Protein AF-X1G9X1-F1 (afdb_monomer_lite)

Foldseek 3Di:
DDPLVVLLVVLVVLLVVLCVVLVVDPDPVSVVVSNVRSVVSVVVNVVSVVVVCVVVVVCVVCVVVD

Sequence (66 aa):
MNIFEYAMKMEKDGEEYYRQLAQQTTNKGLQTILTMLADEEVKHYNAISAIKNIPEIIERTFKHLR

Organism: NCBI:txid412755

pLDDT: mean 93.47, std 8.68, range [60.53, 98.88]

Secondary structure (DSSP, 8-state):
--HHHHHHHHHHHHHHHHHHHHHH---HHHHHHHHHHHHHHHHHHHHHHHHHHHHHHHHHHHTT--

Radius of gyration: 16.98 Å; chains: 1; bounding box: 34×17×53 Å

InterPro domains:
  IPR003251 Rubrerythrin, diiron-binding domain [PF02915] (3-48)
  IPR009078 Ferritin-like superfamily [SSF47240] (1-51)
  IPR012347 Ferritin-like [G3DSA:1.20.1260.10] (1-64)

Structure (mmCIF, N/CA/C/O backbone):
data_AF-X1G9X1-F1
#
_entry.id   AF-X1G9X1-F1
#
loop_
_atom_site.group_PDB
_atom_site.id
_atom_site.type_symbol
_atom_site.label_atom_id
_atom_site.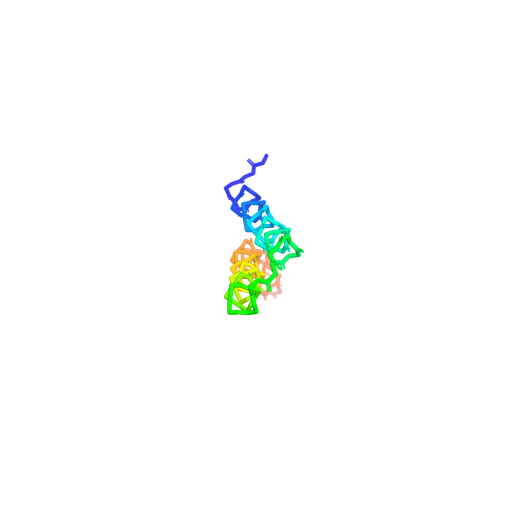label_alt_id
_atom_site.label_comp_id
_atom_site.label_asym_id
_atom_site.label_entity_id
_atom_site.label_seq_id
_atom_site.pdbx_PDB_ins_code
_atom_site.Cartn_x
_atom_site.Cartn_y
_atom_site.Cartn_z
_atom_site.occupancy
_atom_site.B_iso_or_equiv
_atom_site.auth_seq_id
_atom_site.auth_comp_id
_atom_site.auth_asym_id
_atom_site.auth_atom_id
_atom_site.pdbx_PDB_model_num
ATOM 1 N N . MET A 1 1 ? 20.366 -2.432 -4.749 1.00 70.62 1 MET A N 1
ATOM 2 C CA . MET A 1 1 ? 19.022 -1.838 -4.822 1.00 70.62 1 MET A CA 1
ATOM 3 C C . MET A 1 1 ? 19.072 -0.676 -5.798 1.00 70.62 1 MET A C 1
ATOM 5 O O . MET A 1 1 ? 19.845 0.246 -5.563 1.00 70.62 1 MET A O 1
ATOM 9 N N . ASN A 1 2 ? 18.355 -0.758 -6.920 1.00 92.50 2 ASN A N 1
ATOM 10 C CA . ASN A 1 2 ? 18.203 0.371 -7.853 1.00 92.50 2 ASN A CA 1
ATOM 11 C C . ASN A 1 2 ? 17.042 1.291 -7.431 1.00 92.50 2 ASN A C 1
ATOM 13 O O . ASN A 1 2 ? 16.308 0.986 -6.491 1.00 92.50 2 ASN A O 1
ATOM 17 N N . ILE A 1 3 ? 16.880 2.421 -8.128 1.00 94.88 3 ILE A N 1
ATOM 18 C CA . ILE A 1 3 ? 15.847 3.416 -7.806 1.00 94.88 3 ILE A CA 1
ATOM 19 C C . ILE A 1 3 ? 14.426 2.835 -7.864 1.00 94.88 3 ILE A C 1
ATOM 21 O O . ILE A 1 3 ? 13.603 3.164 -7.017 1.00 94.88 3 ILE A O 1
ATOM 25 N N . PHE A 1 4 ? 14.154 1.919 -8.799 1.00 95.19 4 PHE A N 1
ATOM 26 C CA . PHE A 1 4 ? 12.851 1.264 -8.905 1.00 95.19 4 PHE A CA 1
ATOM 27 C C . PHE A 1 4 ? 12.600 0.305 -7.743 1.00 95.19 4 PHE A C 1
ATOM 29 O O . PHE A 1 4 ? 11.516 0.304 -7.182 1.00 95.19 4 PHE A O 1
ATOM 36 N N . GLU A 1 5 ? 13.596 -0.487 -7.346 1.00 95.50 5 GLU A N 1
ATOM 37 C CA . GLU A 1 5 ? 13.491 -1.377 -6.182 1.00 95.50 5 GLU A CA 1
ATOM 38 C C . GLU A 1 5 ? 13.296 -0.602 -4.886 1.00 95.50 5 GLU A C 1
ATOM 40 O O . GLU A 1 5 ? 12.509 -1.024 -4.045 1.00 95.50 5 GLU A O 1
ATOM 45 N N . TYR A 1 6 ? 13.979 0.534 -4.741 1.00 97.31 6 TYR A N 1
ATOM 46 C CA . TYR A 1 6 ? 13.784 1.415 -3.599 1.00 97.31 6 TYR A CA 1
ATOM 47 C C . TYR A 1 6 ? 12.361 1.982 -3.572 1.00 97.31 6 TYR A C 1
ATOM 49 O O . TYR A 1 6 ? 11.678 1.838 -2.564 1.00 97.31 6 TYR A O 1
ATOM 57 N N . ALA A 1 7 ? 11.885 2.543 -4.689 1.00 97.75 7 ALA A N 1
ATOM 58 C CA . ALA A 1 7 ? 10.532 3.088 -4.785 1.00 97.75 7 ALA A CA 1
ATOM 59 C C . ALA A 1 7 ? 9.463 2.007 -4.540 1.00 97.75 7 ALA A C 1
ATOM 61 O O . ALA A 1 7 ? 8.584 2.188 -3.711 1.00 97.75 7 ALA A O 1
ATOM 62 N N . MET A 1 8 ? 9.599 0.825 -5.151 1.00 98.00 8 MET A N 1
ATOM 63 C CA . MET A 1 8 ? 8.704 -0.313 -4.904 1.00 98.00 8 MET A CA 1
ATOM 64 C C . MET A 1 8 ? 8.715 -0.764 -3.437 1.00 98.00 8 MET A C 1
ATOM 66 O O . MET A 1 8 ? 7.673 -1.150 -2.909 1.00 98.00 8 MET A O 1
ATOM 70 N N . LYS A 1 9 ? 9.872 -0.732 -2.761 1.00 98.25 9 LYS A N 1
ATOM 71 C CA . LYS A 1 9 ? 9.937 -1.029 -1.326 1.00 98.25 9 LYS A CA 1
ATOM 72 C C . LYS A 1 9 ? 9.185 0.027 -0.513 1.00 98.25 9 LYS A C 1
ATOM 74 O O . LYS A 1 9 ? 8.447 -0.347 0.388 1.00 98.25 9 LYS A O 1
ATOM 79 N N . MET A 1 10 ? 9.340 1.309 -0.848 1.00 98.38 10 MET A N 1
ATOM 80 C CA . MET A 1 10 ? 8.624 2.391 -0.168 1.00 98.38 10 MET A CA 1
ATOM 81 C C . MET A 1 10 ? 7.106 2.216 -0.252 1.00 98.38 10 MET A C 1
ATOM 83 O O . MET A 1 10 ? 6.449 2.316 0.778 1.00 98.38 10 MET A O 1
ATOM 87 N N . GLU A 1 11 ? 6.567 1.871 -1.426 1.00 98.69 11 GLU A N 1
ATOM 88 C CA . GLU A 1 11 ? 5.122 1.627 -1.566 1.00 98.69 11 GLU A CA 1
ATOM 89 C C . GLU A 1 11 ? 4.656 0.433 -0.718 1.00 98.69 11 GLU A C 1
ATOM 91 O O . GLU A 1 11 ? 3.600 0.477 -0.090 1.00 98.69 11 GLU A O 1
ATOM 96 N N . LYS A 1 12 ? 5.458 -0.640 -0.639 1.00 98.69 12 LYS A N 1
ATOM 97 C CA . LYS A 1 12 ? 5.129 -1.805 0.201 1.00 98.69 12 LYS A CA 1
ATOM 98 C C . LYS A 1 12 ? 5.175 -1.497 1.692 1.00 98.69 12 LYS A C 1
ATOM 100 O O . LYS A 1 12 ? 4.290 -1.934 2.424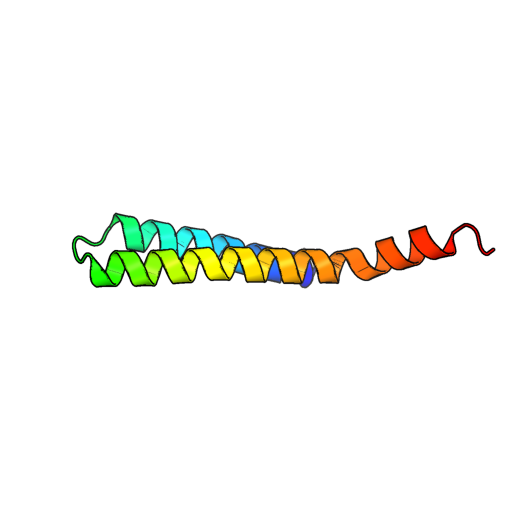 1.00 98.69 12 LYS A O 1
ATOM 105 N N . ASP A 1 13 ? 6.178 -0.744 2.127 1.00 98.69 13 ASP A N 1
ATOM 106 C CA . ASP A 1 13 ? 6.286 -0.298 3.514 1.00 98.69 13 ASP A CA 1
ATOM 107 C C . ASP A 1 13 ? 5.113 0.640 3.872 1.00 98.69 13 ASP A C 1
ATOM 109 O O . ASP A 1 13 ? 4.553 0.539 4.964 1.00 98.69 13 ASP A O 1
ATOM 113 N N . GLY A 1 14 ? 4.700 1.513 2.942 1.00 98.75 14 GLY A N 1
ATOM 114 C CA . GLY A 1 14 ? 3.533 2.391 3.080 1.00 98.75 14 GLY A CA 1
ATOM 115 C C . GLY A 1 14 ? 2.212 1.624 3.178 1.00 98.75 14 GLY A C 1
ATOM 116 O O . GLY A 1 14 ? 1.424 1.874 4.093 1.00 98.75 14 GLY A O 1
ATOM 117 N N . GLU A 1 15 ? 1.999 0.636 2.300 1.00 98.81 15 GLU A N 1
ATOM 118 C CA . GLU A 1 15 ? 0.848 -0.273 2.364 1.00 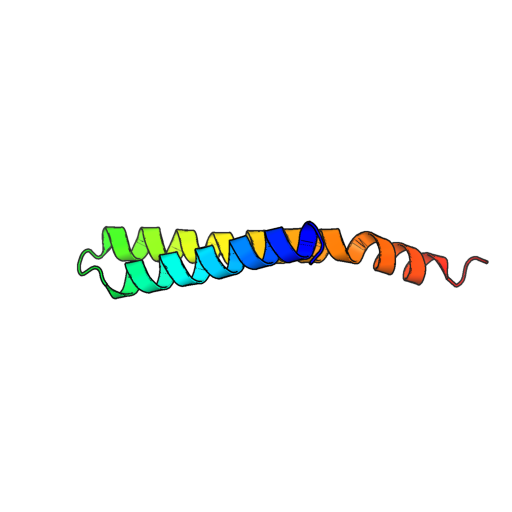98.81 15 GLU A CA 1
ATOM 119 C C . GLU A 1 15 ? 0.757 -0.922 3.750 1.00 98.81 15 GLU A C 1
ATOM 121 O O . GLU A 1 15 ? -0.277 -0.826 4.417 1.00 98.81 15 GLU A O 1
ATOM 126 N N . GLU A 1 16 ? 1.839 -1.561 4.206 1.00 98.81 16 GLU A N 1
ATOM 127 C CA . GLU A 1 16 ? 1.863 -2.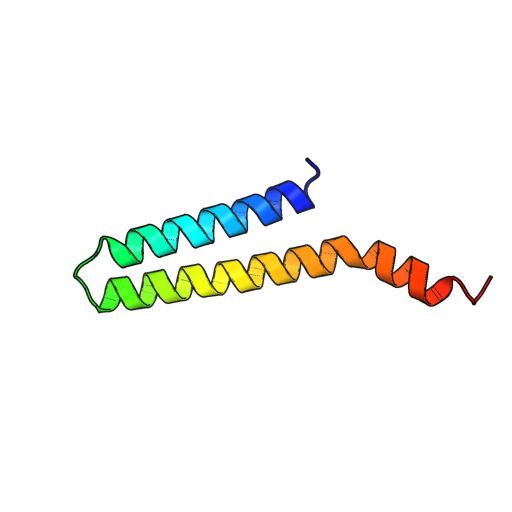250 5.495 1.00 98.81 16 GLU A CA 1
ATOM 128 C C . GLU A 1 16 ? 1.581 -1.283 6.652 1.00 98.81 16 GLU A C 1
ATOM 130 O O . GLU A 1 16 ? 0.755 -1.582 7.520 1.00 98.81 16 GLU A O 1
ATOM 135 N N . TYR A 1 17 ? 2.195 -0.099 6.634 1.00 98.81 17 TYR A N 1
ATOM 136 C CA . TYR A 1 17 ? 1.986 0.925 7.650 1.00 98.81 17 TYR A CA 1
ATOM 137 C C . TYR A 1 17 ? 0.514 1.345 7.757 1.00 98.81 17 TYR A C 1
ATOM 139 O O . TYR A 1 17 ? -0.071 1.320 8.846 1.00 98.81 17 TYR A O 1
ATOM 147 N N . TYR A 1 18 ? -0.131 1.665 6.633 1.00 98.81 18 TYR A N 1
ATOM 148 C CA . TYR A 1 18 ? -1.539 2.060 6.638 1.00 98.81 18 TYR A CA 1
ATOM 149 C C . TYR A 1 18 ? -2.474 0.913 7.039 1.00 98.81 18 TYR A C 1
ATOM 151 O O . TYR A 1 18 ? -3.438 1.146 7.776 1.00 98.81 18 TYR A O 1
ATOM 159 N N . ARG A 1 19 ? -2.175 -0.336 6.650 1.00 98.69 19 ARG A N 1
ATOM 160 C CA . ARG A 1 19 ? -2.927 -1.515 7.118 1.00 98.69 19 ARG A CA 1
ATOM 161 C C . ARG A 1 19 ? -2.828 -1.690 8.628 1.00 98.69 19 ARG A C 1
ATOM 163 O O . ARG A 1 19 ? -3.848 -1.934 9.273 1.00 98.69 19 ARG A O 1
ATOM 170 N N . GLN A 1 20 ? -1.632 -1.546 9.195 1.00 98.75 20 GLN A N 1
ATOM 171 C CA . GLN A 1 20 ? -1.423 -1.649 10.638 1.00 98.75 20 GLN A CA 1
ATOM 172 C C . GLN A 1 20 ? -2.207 -0.562 11.386 1.00 98.75 20 GLN A C 1
ATOM 174 O O . GLN A 1 20 ? -2.923 -0.870 12.339 1.00 98.75 20 GLN A O 1
ATOM 179 N N . LEU A 1 21 ? -2.166 0.691 10.921 1.00 98.62 21 LEU A N 1
ATOM 180 C CA . LEU A 1 21 ? -2.954 1.774 11.518 1.00 98.62 21 LEU A CA 1
ATOM 181 C C . LEU A 1 21 ? -4.469 1.522 11.420 1.00 98.62 21 LEU A C 1
ATOM 183 O O . LEU A 1 21 ? -5.200 1.775 12.381 1.00 98.62 21 LEU A O 1
ATOM 187 N N . ALA A 1 22 ? -4.951 0.994 10.289 1.00 98.62 22 ALA A N 1
ATOM 188 C CA . ALA A 1 22 ? -6.365 0.664 10.096 1.00 98.62 22 ALA A CA 1
ATOM 189 C C . ALA A 1 22 ? -6.858 -0.424 11.070 1.00 98.62 22 ALA A C 1
ATOM 191 O O . ALA A 1 22 ? -8.029 -0.420 11.458 1.00 98.62 22 ALA A O 1
ATOM 192 N N . GLN A 1 23 ? -5.975 -1.343 11.475 1.00 98.38 23 GLN A N 1
ATOM 193 C CA . GLN A 1 23 ? -6.265 -2.387 12.466 1.00 98.38 23 GLN A CA 1
ATOM 194 C C . GLN A 1 23 ? -6.216 -1.871 13.911 1.00 98.38 23 GLN A C 1
ATOM 196 O O . GLN A 1 23 ? -6.910 -2.402 14.773 1.00 98.38 23 GLN A O 1
ATOM 201 N N . GLN A 1 24 ? -5.413 -0.840 14.183 1.00 98.38 24 GLN A N 1
ATOM 202 C CA . GLN A 1 24 ? -5.219 -0.289 15.530 1.00 98.38 24 GLN A CA 1
ATOM 203 C C . GLN A 1 24 ? -6.278 0.751 15.931 1.00 98.38 24 GLN A C 1
ATOM 205 O O . GLN A 1 24 ? -6.413 1.071 17.111 1.00 98.38 24 GLN A O 1
ATOM 210 N N . THR A 1 25 ? -7.035 1.292 14.974 1.00 97.75 25 THR A N 1
ATOM 211 C CA . THR A 1 25 ? -8.074 2.293 15.245 1.00 97.75 25 THR A CA 1
ATOM 212 C C . THR A 1 25 ? -9.452 1.667 15.457 1.00 97.75 25 THR A C 1
ATOM 214 O O . THR A 1 25 ? -9.864 0.757 14.742 1.00 97.75 25 THR A O 1
ATOM 217 N N . THR A 1 26 ? -10.217 2.203 16.410 1.00 98.00 26 THR A N 1
ATOM 218 C CA . THR A 1 26 ? -11.635 1.850 16.616 1.00 98.00 26 THR A CA 1
ATOM 219 C C . THR A 1 26 ? -12.592 2.790 15.877 1.00 98.00 26 THR A C 1
ATOM 221 O O . THR A 1 26 ? -13.797 2.537 15.802 1.00 98.00 26 THR A O 1
ATOM 224 N N . ASN A 1 27 ? -12.077 3.885 15.307 1.00 98.62 27 ASN A N 1
ATOM 225 C CA . ASN A 1 27 ? -12.876 4.826 14.538 1.00 98.62 27 ASN A CA 1
ATOM 226 C C . ASN A 1 27 ? -13.099 4.286 13.118 1.00 98.62 27 ASN A C 1
ATOM 228 O O . ASN A 1 27 ? -12.168 4.208 12.317 1.00 98.62 27 ASN A O 1
ATOM 232 N N . LYS A 1 28 ? -14.356 3.974 12.784 1.00 98.06 28 LYS A N 1
ATOM 233 C CA . LYS A 1 28 ? -14.744 3.428 11.470 1.00 98.06 28 LYS A CA 1
ATOM 234 C C . LYS A 1 28 ? -14.369 4.334 10.290 1.00 98.06 28 LYS A C 1
ATOM 236 O O . LYS A 1 28 ? -13.991 3.835 9.232 1.00 98.06 28 LYS A O 1
ATOM 241 N N . GLY A 1 29 ? -14.463 5.653 10.463 1.00 98.44 29 GLY A N 1
ATOM 242 C CA . GLY A 1 29 ? -14.077 6.618 9.433 1.00 98.44 29 GLY A CA 1
ATOM 243 C C . GLY A 1 29 ? -12.577 6.564 9.151 1.00 98.44 29 GLY A C 1
ATOM 244 O O . GLY A 1 29 ? -12.172 6.439 7.999 1.00 98.44 29 GLY A O 1
ATOM 245 N N . LEU A 1 30 ? -11.756 6.558 10.205 1.00 98.56 30 LEU A N 1
ATOM 246 C CA . LEU A 1 30 ? -10.303 6.418 10.068 1.00 98.56 30 LEU A CA 1
ATOM 247 C C . LEU A 1 30 ? -9.910 5.064 9.479 1.00 98.56 30 LEU A C 1
ATOM 249 O O . LEU A 1 30 ? -9.074 5.027 8.584 1.00 98.56 30 LEU A O 1
ATOM 253 N N . GLN A 1 31 ? -10.539 3.970 9.913 1.00 98.75 31 GLN A N 1
ATOM 254 C CA . GLN A 1 31 ? -10.298 2.646 9.335 1.00 98.75 31 GLN A CA 1
ATOM 255 C C . GLN A 1 31 ? -10.566 2.633 7.824 1.00 98.75 31 GLN A C 1
ATOM 257 O O . GLN A 1 31 ? -9.772 2.079 7.067 1.00 98.75 31 GLN A O 1
ATOM 262 N N . THR A 1 32 ? -11.642 3.287 7.378 1.00 98.69 32 THR A N 1
ATOM 263 C CA . THR A 1 32 ? -11.986 3.399 5.951 1.00 98.69 32 THR A CA 1
ATOM 264 C C . THR A 1 32 ? -10.921 4.180 5.181 1.00 98.69 32 THR A C 1
ATOM 266 O O . THR A 1 32 ? -10.445 3.711 4.151 1.00 98.69 32 THR A O 1
ATOM 269 N N . ILE A 1 33 ? -10.505 5.343 5.694 1.00 98.81 33 ILE A N 1
ATOM 270 C CA . ILE A 1 33 ? -9.491 6.190 5.049 1.00 98.81 33 ILE A CA 1
ATOM 271 C C . ILE A 1 33 ? -8.140 5.471 4.976 1.00 98.81 33 ILE A C 1
ATOM 273 O O . ILE A 1 33 ? -7.527 5.432 3.919 1.00 98.81 33 ILE A O 1
ATOM 277 N N . LEU A 1 34 ? -7.687 4.866 6.074 1.00 98.88 34 LEU A N 1
ATOM 278 C CA . LEU A 1 34 ? -6.401 4.163 6.126 1.00 98.88 34 LEU A CA 1
ATOM 279 C C . LEU A 1 34 ? -6.391 2.925 5.219 1.00 98.88 34 LEU A C 1
ATOM 281 O O . LEU A 1 34 ? -5.395 2.654 4.557 1.00 98.88 34 LEU A O 1
ATOM 285 N N . THR A 1 35 ? -7.512 2.204 5.132 1.00 98.81 35 THR A N 1
ATOM 286 C CA . THR A 1 35 ? -7.661 1.083 4.190 1.00 98.81 35 THR A CA 1
ATOM 287 C C . THR A 1 35 ? -7.569 1.567 2.744 1.00 98.81 35 THR A C 1
ATOM 289 O O . THR A 1 35 ? -6.842 0.964 1.962 1.00 98.81 35 THR A O 1
ATOM 292 N N . MET A 1 36 ? -8.244 2.673 2.415 1.00 98.81 36 MET A N 1
ATOM 293 C CA . MET A 1 36 ? -8.175 3.292 1.089 1.00 98.81 36 MET A CA 1
ATOM 294 C C . MET A 1 36 ? -6.746 3.733 0.743 1.00 98.81 36 MET A C 1
ATOM 296 O O . MET A 1 36 ? -6.284 3.440 -0.352 1.00 98.81 36 MET A O 1
ATOM 300 N N . LEU A 1 37 ? -6.022 4.365 1.674 1.00 98.81 37 LEU A N 1
ATOM 301 C CA . LEU A 1 37 ? -4.622 4.750 1.456 1.00 98.81 37 LEU A CA 1
ATOM 302 C C . LEU A 1 37 ? -3.735 3.530 1.179 1.00 98.81 37 LEU A C 1
ATOM 304 O O . LEU A 1 37 ? -2.995 3.532 0.204 1.00 98.81 37 LEU A O 1
ATOM 308 N N . ALA A 1 38 ? -3.867 2.458 1.967 1.00 98.81 38 ALA A N 1
ATOM 309 C CA . ALA A 1 38 ? -3.137 1.216 1.714 1.00 98.81 38 ALA A CA 1
ATOM 310 C C . ALA A 1 38 ? -3.446 0.616 0.327 1.00 98.81 38 ALA A C 1
ATOM 312 O O . ALA A 1 38 ? -2.549 0.091 -0.329 1.00 98.81 38 ALA A O 1
ATOM 313 N N . ASP A 1 39 ? -4.702 0.691 -0.129 1.00 98.81 39 ASP A N 1
ATOM 314 C CA . ASP A 1 39 ? -5.099 0.220 -1.463 1.00 98.81 39 ASP A CA 1
ATOM 315 C C . ASP A 1 39 ? -4.472 1.064 -2.589 1.00 98.81 39 ASP A C 1
ATOM 317 O O . ASP A 1 39 ? -4.137 0.518 -3.644 1.00 98.81 39 ASP A O 1
ATOM 321 N N . GLU A 1 40 ? -4.293 2.375 -2.387 1.00 98.75 40 GLU A N 1
ATOM 322 C CA . GLU A 1 40 ? -3.600 3.241 -3.351 1.00 98.75 40 GLU A CA 1
ATOM 323 C C . GLU A 1 40 ? -2.106 2.901 -3.458 1.00 98.75 40 GLU A C 1
ATOM 325 O O . GLU A 1 40 ? -1.597 2.815 -4.578 1.00 98.75 40 GLU A O 1
ATOM 330 N N . GLU A 1 41 ? -1.423 2.573 -2.355 1.00 98.75 41 GLU A N 1
ATOM 331 C CA . GLU A 1 41 ? -0.002 2.179 -2.418 1.00 98.75 41 GLU A CA 1
ATOM 332 C C . GLU A 1 41 ? 0.216 0.891 -3.230 1.00 98.75 41 GLU A C 1
ATOM 334 O O . GLU A 1 41 ? 1.204 0.751 -3.956 1.00 98.75 41 GLU A O 1
ATOM 339 N N . VAL A 1 42 ? -0.753 -0.034 -3.231 1.00 98.75 42 VAL A N 1
ATOM 340 C CA . VAL A 1 42 ? -0.718 -1.206 -4.126 1.00 98.75 42 VAL A CA 1
ATOM 341 C C . VAL A 1 42 ? -0.760 -0.780 -5.598 1.00 98.75 42 VAL A C 1
ATOM 343 O O . VAL A 1 42 ? -0.067 -1.364 -6.439 1.00 98.75 42 VAL A O 1
ATOM 346 N N . LYS A 1 43 ? -1.554 0.241 -5.940 1.00 98.56 43 LYS A N 1
ATOM 347 C CA . LYS A 1 43 ? -1.622 0.766 -7.313 1.00 98.56 43 LYS A CA 1
ATOM 348 C C . LYS A 1 43 ? -0.322 1.464 -7.698 1.00 98.56 43 LYS A C 1
ATOM 350 O O . LYS A 1 43 ? 0.167 1.226 -8.804 1.00 98.56 43 LYS A O 1
ATOM 355 N N . HIS A 1 44 ? 0.262 2.256 -6.799 1.00 98.56 44 HIS A N 1
ATOM 356 C CA . HIS A 1 44 ? 1.563 2.894 -7.014 1.00 98.56 44 HIS A CA 1
ATOM 357 C C . HIS A 1 44 ? 2.668 1.857 -7.239 1.00 98.56 44 HIS A C 1
ATOM 359 O O . HIS A 1 44 ? 3.396 1.937 -8.232 1.00 98.56 44 HIS A O 1
ATOM 365 N N . TYR A 1 45 ? 2.722 0.811 -6.408 1.00 98.50 45 TYR A N 1
ATOM 366 C CA . TYR A 1 45 ? 3.657 -0.303 -6.575 1.00 98.50 45 TYR A CA 1
ATOM 367 C C . TYR A 1 45 ? 3.549 -0.933 -7.968 1.00 98.50 45 TYR A C 1
ATOM 369 O O . TYR A 1 45 ? 4.555 -1.125 -8.659 1.00 98.50 45 TYR A O 1
ATOM 377 N N . ASN A 1 46 ? 2.322 -1.236 -8.401 1.00 97.56 46 ASN A N 1
ATOM 37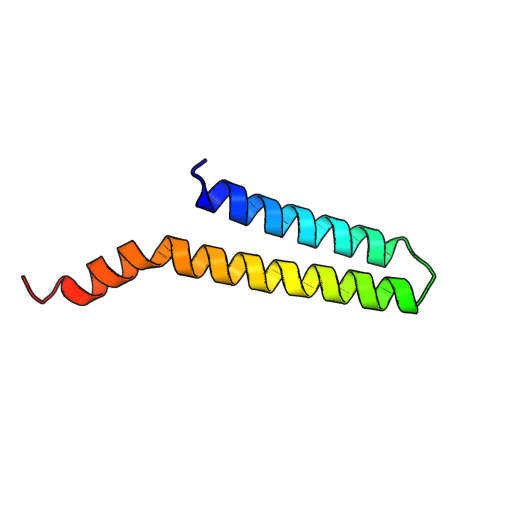8 C CA . ASN A 1 46 ? 2.064 -1.847 -9.703 1.00 97.56 46 ASN A CA 1
ATOM 379 C C . ASN A 1 46 ? 2.474 -0.923 -10.859 1.00 97.56 46 ASN A C 1
ATOM 381 O O . ASN A 1 46 ? 3.055 -1.395 -11.838 1.00 97.56 46 ASN A O 1
ATOM 385 N N . ALA A 1 47 ? 2.231 0.385 -10.740 1.00 97.12 47 ALA A N 1
ATOM 386 C CA . ALA A 1 47 ? 2.655 1.368 -11.732 1.00 97.12 47 ALA A CA 1
ATOM 387 C C . ALA A 1 47 ? 4.188 1.435 -11.847 1.00 97.12 47 ALA A C 1
ATOM 389 O O . ALA A 1 47 ? 4.730 1.369 -12.951 1.00 97.12 47 ALA A O 1
ATOM 390 N N . ILE A 1 48 ? 4.901 1.486 -10.719 1.00 96.88 48 ILE A N 1
ATOM 391 C CA . ILE A 1 48 ? 6.371 1.506 -10.699 1.00 96.88 48 ILE A CA 1
ATOM 392 C C . ILE A 1 48 ? 6.937 0.198 -11.268 1.00 96.88 48 ILE A C 1
ATOM 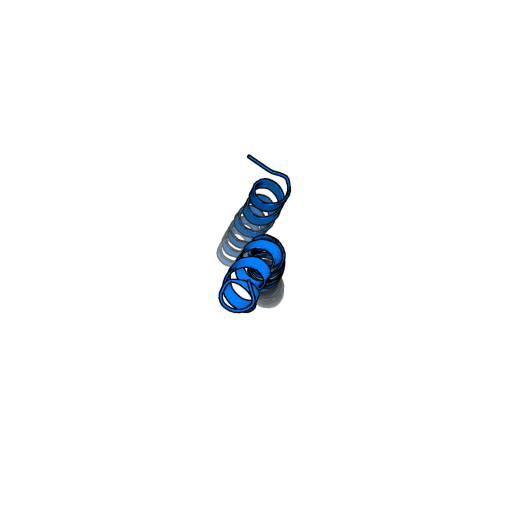394 O O . ILE A 1 48 ? 7.875 0.229 -12.068 1.00 96.88 48 ILE A O 1
ATOM 398 N N . SER A 1 49 ? 6.350 -0.949 -10.909 1.00 95.50 49 SER A N 1
ATOM 399 C CA . SER A 1 49 ? 6.735 -2.257 -11.449 1.00 95.50 49 SER A CA 1
ATOM 400 C C . SER A 1 49 ? 6.570 -2.316 -12.970 1.00 95.50 49 SER A C 1
ATOM 402 O O . SER A 1 49 ? 7.478 -2.760 -13.674 1.00 95.50 49 SER A O 1
ATOM 404 N N . ALA A 1 50 ? 5.451 -1.804 -13.491 1.00 94.06 50 ALA A N 1
ATOM 405 C CA . ALA A 1 50 ? 5.217 -1.730 -14.927 1.00 94.06 50 ALA A CA 1
ATOM 406 C C . ALA A 1 50 ? 6.286 -0.878 -15.626 1.00 94.06 50 ALA A C 1
ATOM 408 O O . ALA A 1 50 ? 6.860 -1.329 -16.617 1.00 94.06 50 ALA A O 1
ATOM 409 N N . ILE A 1 51 ? 6.616 0.299 -15.079 1.00 93.12 51 ILE A N 1
ATOM 410 C CA . ILE A 1 51 ? 7.651 1.188 -15.632 1.00 93.12 51 ILE A CA 1
ATOM 411 C C . ILE A 1 51 ? 9.027 0.510 -15.624 1.00 93.12 51 ILE A C 1
ATOM 413 O O . ILE A 1 51 ? 9.731 0.552 -16.635 1.00 93.12 51 ILE A O 1
ATOM 417 N N . LYS A 1 52 ? 9.394 -0.163 -14.525 1.00 91.88 52 LYS A N 1
ATOM 418 C CA . LYS A 1 52 ? 10.663 -0.902 -14.405 1.00 91.88 52 LYS A CA 1
ATOM 419 C C . LYS A 1 52 ? 10.831 -1.940 -15.522 1.00 91.88 52 LYS A C 1
ATOM 421 O O . LYS A 1 52 ? 11.945 -2.139 -15.999 1.00 91.88 52 LYS A O 1
ATOM 426 N N . ASN A 1 53 ? 9.738 -2.571 -15.950 1.00 88.44 53 ASN A N 1
ATOM 427 C CA . ASN A 1 53 ? 9.750 -3.654 -16.936 1.00 88.44 53 ASN A CA 1
ATOM 428 C C . ASN A 1 53 ? 9.654 -3.173 -18.398 1.00 88.44 53 ASN A C 1
ATOM 430 O O . ASN A 1 53 ? 9.817 -3.985 -19.309 1.00 88.44 53 ASN A O 1
ATOM 434 N N . ILE A 1 54 ? 9.426 -1.876 -18.661 1.00 86.69 54 ILE A N 1
ATOM 435 C CA . ILE A 1 54 ? 9.331 -1.329 -20.031 1.00 86.69 54 ILE A CA 1
ATOM 436 C C . ILE A 1 54 ? 10.549 -1.689 -20.903 1.00 86.69 54 ILE A C 1
ATOM 438 O O . ILE A 1 54 ? 10.335 -2.135 -22.032 1.00 86.69 54 ILE A O 1
ATOM 442 N N . PRO A 1 55 ? 11.810 -1.546 -20.440 1.00 79.12 55 PRO A N 1
ATOM 443 C CA . PRO A 1 55 ? 12.972 -1.876 -21.265 1.00 79.12 55 PRO A CA 1
ATOM 444 C C . PRO A 1 55 ? 12.985 -3.340 -21.725 1.00 79.12 55 PRO A C 1
ATOM 446 O O . PRO A 1 55 ? 13.251 -3.611 -22.894 1.00 79.12 55 PRO A O 1
ATOM 449 N N . GLU A 1 56 ? 12.619 -4.272 -20.841 1.00 77.19 56 GLU A N 1
ATOM 450 C CA . GLU A 1 56 ? 12.536 -5.702 -21.161 1.00 77.19 56 GLU A CA 1
ATOM 451 C C . GLU A 1 56 ? 11.395 -5.995 -22.149 1.00 77.19 56 GLU A C 1
ATOM 453 O O . GLU A 1 56 ? 11.555 -6.790 -23.077 1.00 77.19 56 GLU A O 1
ATOM 458 N N . ILE A 1 57 ? 10.247 -5.321 -22.001 1.00 76.94 57 ILE A N 1
ATOM 459 C CA . ILE A 1 57 ? 9.117 -5.437 -22.936 1.00 76.94 57 ILE A CA 1
ATOM 460 C C . ILE A 1 57 ? 9.527 -4.972 -24.337 1.00 76.94 57 ILE A C 1
ATOM 462 O O . ILE A 1 57 ? 9.232 -5.659 -25.318 1.00 76.94 57 ILE A O 1
ATOM 466 N N . ILE A 1 58 ? 10.224 -3.838 -24.445 1.00 81.31 58 ILE A N 1
ATOM 467 C CA . ILE A 1 58 ? 10.734 -3.326 -25.723 1.00 81.31 58 ILE A CA 1
ATOM 468 C C . ILE A 1 58 ? 11.713 -4.337 -26.326 1.00 81.31 58 ILE A C 1
ATOM 470 O O . ILE A 1 58 ? 11.535 -4.750 -27.471 1.00 81.31 58 ILE A O 1
ATOM 474 N N . GLU A 1 59 ? 12.695 -4.803 -25.556 1.00 81.06 59 GLU A N 1
ATOM 475 C CA . GLU A 1 59 ? 13.676 -5.773 -26.044 1.00 81.06 59 GLU A CA 1
ATOM 476 C C . GLU A 1 59 ? 13.007 -7.051 -26.570 1.00 81.06 59 GLU A C 1
ATOM 478 O O . GLU A 1 59 ? 13.312 -7.492 -27.678 1.00 81.06 59 GLU A O 1
ATOM 483 N N . ARG A 1 60 ? 12.036 -7.611 -25.836 1.00 78.44 60 ARG A N 1
ATOM 484 C CA . ARG A 1 60 ? 11.288 -8.807 -26.262 1.00 78.44 60 ARG A CA 1
ATOM 485 C C . ARG A 1 60 ? 10.440 -8.559 -27.507 1.00 78.44 60 ARG A C 1
ATOM 487 O O . ARG A 1 60 ? 10.403 -9.421 -28.379 1.00 78.44 60 ARG A O 1
ATOM 494 N N . THR A 1 61 ? 9.789 -7.401 -27.604 1.00 83.94 61 THR A N 1
ATOM 495 C CA . THR A 1 61 ? 8.903 -7.060 -28.731 1.00 83.94 61 THR A CA 1
ATOM 496 C C . THR A 1 61 ? 9.681 -6.927 -30.040 1.00 83.94 61 THR A C 1
ATOM 498 O O . THR A 1 61 ? 9.245 -7.429 -31.073 1.00 83.94 61 THR A O 1
ATOM 501 N N . PHE A 1 62 ? 10.861 -6.303 -30.003 1.00 86.50 62 PHE A N 1
ATOM 502 C CA . PHE A 1 62 ? 11.674 -6.057 -31.200 1.00 86.50 62 PHE A CA 1
ATOM 503 C C . PHE A 1 62 ? 12.736 -7.139 -31.463 1.00 86.50 62 PHE A C 1
ATOM 505 O O . PHE A 1 62 ? 13.432 -7.072 -32.476 1.00 86.50 62 PHE A O 1
ATOM 512 N N . LYS A 1 63 ? 12.842 -8.172 -30.612 1.00 80.12 63 LYS A N 1
ATOM 513 C CA . LYS A 1 63 ? 13.831 -9.261 -30.736 1.00 80.12 63 LYS A CA 1
ATOM 514 C C . LYS A 1 63 ? 13.774 -10.008 -32.074 1.00 80.12 63 LYS A C 1
ATOM 516 O O . LYS A 1 63 ? 14.790 -10.532 -32.513 1.00 80.12 63 LYS A O 1
ATOM 521 N N . HIS A 1 64 ? 12.604 -10.060 -32.710 1.00 76.75 64 HIS A N 1
ATOM 522 C CA . HIS A 1 64 ? 12.378 -10.753 -33.985 1.00 76.75 64 HIS A CA 1
ATOM 523 C C . HIS A 1 64 ? 12.540 -9.855 -35.225 1.00 76.75 64 HIS A C 1
ATOM 525 O O . HIS A 1 64 ? 12.364 -10.333 -36.340 1.00 76.75 64 HIS A O 1
ATOM 531 N N . LEU A 1 65 ? 12.838 -8.563 -35.041 1.00 75.38 65 LEU A N 1
ATOM 532 C CA . LEU A 1 65 ? 13.000 -7.573 -36.116 1.00 75.38 65 LEU A CA 1
ATOM 533 C C . LEU A 1 65 ? 14.477 -7.271 -36.439 1.00 75.38 65 LEU A C 1
ATOM 535 O O . LEU A 1 65 ? 14.763 -6.312 -37.155 1.00 75.38 65 LEU A O 1
ATOM 539 N N . ARG A 1 66 ? 15.407 -8.071 -35.907 1.00 60.53 66 ARG A N 1
ATOM 540 C CA . ARG A 1 66 ? 16.839 -8.052 -36.231 1.00 60.53 66 ARG A CA 1
ATOM 541 C C . ARG A 1 66 ? 17.247 -9.312 -36.973 1.00 60.53 66 ARG A C 1
ATOM 543 O O . ARG A 1 66 ? 16.701 -10.383 -36.630 1.00 60.53 66 ARG A O 1
#

=== Feature glossary ===
Key to the feature types in this record:

— What the protein is —

Primary structure: the covalent order of the twenty standard amino acids along the backbone. Two proteins with the same sequence will (almost always) fold to the same structure; two with 30% identity often share a fold but not the details.

Database cross-references. InterPro integrates a dozen domain/family signature databases into unified entries with residue-range hits. GO terms attach function/process/location labels with evidence codes. CATH codes position the fold in a four-level structural taxonomy. Organism is the NCBI-taxonomy species name.

— Where its atoms are —

The mmCIF block holds the 3D Cartesian coordinates of each backbone atom (N, Cα, C, O) in ångströms. mmCIF is the PDB's canonical archive format — a tagged-loop text representation of the atomic model.

Six rendered views show the 3D structure from the faces of a cube — i.e. along ±x, ±y, ±z. Rendering representation is drawn randomly per protein from cartoon (secondary-structure ribbons), sticks (backbone bonds), or molecular surface; coloring is either N→C rainbow (blue at the N-terminus through red at the C-terminus) or one color per chain.

— Local backbone conformation —

DSSP 8-state secondary structure assigns each residue one of H (α-helix), G (3₁₀-helix), I (π-helix), E (extended β-strand), B (isolated β-bridge), T (hydrogen-bonded turn), S (bend), or '-' (coil). The assignment is computed from backbone hydrogen-bond geometry via the Kabsch–Sander algorithm.

P-SEA three-state annotation labels each residue as helix, strand, or coil based purely on the geometry of the Cα trace. It serves as a fallback when the full backbone (and thus DSSP) is unavailable.

The φ/ψ torsion pair specifies the backbone conformation at each residue. φ rotates about the N–Cα bond, ψ about the Cα–C bond. Steric clashes forbid most of the (φ, ψ) plane — the allowed regions (α-helix basin, β-sheet basin, left-handed helix) are the Ramachandran-allowed regions.

— Global shape and packing —

The geometric summary reports three shape descriptors. Rg (radius of gyration) measures how spread out the Cα atoms are about their centre of mass; compact globular proteins have small Rg, elongated or unfolded ones large. Cα contacts (<8 Å, |i−j|>4) count long-range residue pairs in spatial proximity — high for tightly packed folds, near zero for rods or random coil. The bounding-box extents give the protein's footprint along x, y, z in Å.

Accessible surface area quantifies burial. A residue with SASA near zero is packed into the hydrophobic core; one with SASA >100 Å² sits on the surface. Computed here via the Shrake–Rupley numerical algorithm with a 1.4 Å probe.

Plot images: a contact map (which residues are close in 3D, as an N×N binary image), a Ramachandran scatter (backbone torsion angles, revealing secondary-structure composition at a glance), and — for AlphaFold structures — a PAE heatmap (pairwise prediction confidence).

— Structural neighborhood —

The Foldseek 3Di string encodes local tertiary geometry as a 20-letter alphabet — one character per residue — derived from the relative positions of nearby Cα atoms. Unlike the amino-acid sequence, 3Di is a direct function of the 3D structure, so two proteins with the same fold have similar 3Di strings even at low sequence identity.

Nearest PDB neighbors are the top structural matches found by Foldseek when searching this structure against the entire Protein Data Bank. Each hit reports a TM-score (0 to 1; >0.5 almost always implies the same fold) and an E-value. These are *structural* homologs — they may share no detectable sequence similarity.

— Confidence and disorder —

For AlphaFold models, the B-factor field carries pLDDT — the model's own estimate of local accuracy on a 0–100 scale. Regions with pLDDT<50 should be treated as essentially unmodeled; they often correspond to intrinsically disordered segments.

B-factor (Debye–Waller factor) reflects atomic displacement in the crystal lattice. It is an experimental observable (units Å²), not a prediction; low values mean the atom is pinned down, high values mean it moves or is heterogeneous across the crystal.

Predicted aligned error is AlphaFold's pairwise confidence. Unlike pLDDT (per-residue), PAE is per-residue-pair and captures whether two parts of the structure are correctly placed relative to each other. Units are ångströms of expected positional error.